Protein AF-A0A2I8VNL9-F1 (afdb_monomer)

Structure (mmCIF, N/CA/C/O backbone):
data_AF-A0A2I8VNL9-F1
#
_entry.id   AF-A0A2I8VNL9-F1
#
loop_
_atom_site.group_PDB
_atom_site.id
_atom_site.type_symbol
_atom_site.label_atom_id
_atom_site.label_alt_id
_atom_site.label_comp_id
_atom_site.label_asym_id
_atom_site.label_entity_id
_atom_site.label_seq_id
_atom_site.pdbx_PDB_ins_code
_atom_site.Cartn_x
_atom_site.Cartn_y
_atom_site.Cartn_z
_atom_site.occupancy
_atom_site.B_iso_or_equiv
_atom_site.auth_seq_id
_atom_site.auth_comp_id
_atom_site.auth_asym_id
_atom_site.auth_atom_id
_atom_site.pdbx_PDB_model_num
ATOM 1 N N . MET A 1 1 ? 17.663 -9.749 -27.732 1.00 43.34 1 MET A N 1
ATOM 2 C CA . MET A 1 1 ? 16.438 -9.692 -26.913 1.00 43.34 1 MET A CA 1
ATOM 3 C C . MET A 1 1 ? 16.800 -10.276 -25.565 1.00 43.34 1 MET A C 1
ATOM 5 O O . MET A 1 1 ? 16.852 -11.489 -25.443 1.00 43.34 1 MET A O 1
ATOM 9 N N . THR A 1 2 ? 17.212 -9.442 -24.614 1.00 48.03 2 THR A N 1
ATOM 10 C CA . THR A 1 2 ? 17.423 -9.891 -23.236 1.00 48.03 2 THR A CA 1
ATOM 11 C C . THR A 1 2 ? 16.057 -9.955 -22.576 1.00 48.03 2 THR A C 1
ATOM 13 O O . THR A 1 2 ? 15.463 -8.929 -22.261 1.00 48.03 2 THR A O 1
ATOM 16 N N . ASP A 1 3 ? 15.551 -11.178 -22.466 1.00 59.88 3 ASP A N 1
ATOM 17 C CA . ASP A 1 3 ? 14.489 -11.547 -21.543 1.00 59.88 3 ASP A CA 1
ATOM 18 C C . ASP A 1 3 ? 15.053 -11.393 -20.125 1.00 59.88 3 ASP A C 1
ATOM 20 O O . ASP A 1 3 ? 15.689 -12.293 -19.580 1.00 59.88 3 ASP A O 1
ATOM 24 N N . SER A 1 4 ? 14.947 -10.185 -19.577 1.00 63.16 4 SER A N 1
ATOM 25 C CA . SER A 1 4 ? 15.109 -9.983 -18.144 1.00 63.16 4 SER A CA 1
ATOM 26 C C . SER A 1 4 ? 13.771 -10.357 -17.529 1.00 63.16 4 SER A C 1
ATOM 28 O O . SER A 1 4 ? 12.872 -9.520 -17.459 1.00 63.16 4 SER A O 1
ATOM 30 N N . GLY A 1 5 ? 13.620 -11.629 -17.152 1.00 63.41 5 GLY A N 1
ATOM 31 C CA . GLY A 1 5 ? 12.515 -12.054 -16.297 1.00 63.41 5 GLY A CA 1
ATOM 32 C C . GLY A 1 5 ? 12.415 -11.159 -15.052 1.00 63.41 5 GLY A C 1
ATOM 33 O O . GLY A 1 5 ? 13.387 -10.463 -14.724 1.00 63.41 5 GLY A O 1
ATOM 34 N N . PRO A 1 6 ? 11.254 -11.138 -14.374 1.00 66.31 6 PRO A N 1
ATOM 35 C CA . PRO A 1 6 ? 11.064 -10.293 -13.202 1.00 66.31 6 PRO A CA 1
ATOM 36 C C . PRO A 1 6 ? 12.197 -10.549 -12.210 1.00 66.31 6 PRO A C 1
ATOM 38 O O . PRO A 1 6 ? 12.500 -11.692 -11.868 1.00 66.31 6 PRO A O 1
ATOM 41 N N . ASN A 1 7 ? 12.888 -9.482 -11.818 1.00 82.00 7 ASN A N 1
ATOM 42 C CA . ASN A 1 7 ? 13.931 -9.600 -10.811 1.00 82.00 7 ASN A CA 1
ATOM 43 C C . ASN A 1 7 ? 13.279 -9.723 -9.420 1.00 82.00 7 ASN A C 1
ATOM 45 O O . ASN A 1 7 ? 12.092 -9.450 -9.249 1.00 82.00 7 ASN A O 1
ATOM 49 N N . GLU A 1 8 ? 14.052 -10.098 -8.402 1.00 81.94 8 GLU A N 1
ATOM 50 C CA . GLU A 1 8 ? 13.529 -10.300 -7.042 1.00 81.94 8 GLU A CA 1
ATOM 51 C C . GLU A 1 8 ? 12.800 -9.057 -6.477 1.00 81.94 8 GLU A C 1
ATOM 53 O O . GLU A 1 8 ? 11.866 -9.172 -5.684 1.00 81.94 8 GLU A O 1
ATOM 58 N N . THR A 1 9 ? 13.195 -7.845 -6.876 1.00 82.00 9 THR A N 1
ATOM 59 C CA . THR A 1 9 ? 12.501 -6.601 -6.504 1.00 82.00 9 THR A CA 1
ATOM 60 C C . THR A 1 9 ? 11.132 -6.506 -7.173 1.00 82.00 9 THR A C 1
ATOM 62 O O . THR A 1 9 ? 10.156 -6.165 -6.503 1.00 82.00 9 THR A O 1
ATOM 65 N N . ASP A 1 10 ? 11.036 -6.865 -8.454 1.00 86.94 10 ASP A N 1
ATOM 66 C CA . ASP A 1 10 ? 9.770 -6.880 -9.194 1.00 86.94 10 ASP A CA 1
ATOM 67 C C . ASP A 1 10 ? 8.804 -7.908 -8.589 1.00 86.94 10 ASP A C 1
ATOM 69 O O . ASP A 1 10 ? 7.628 -7.611 -8.381 1.00 86.94 10 ASP A O 1
ATOM 73 N N . GLU A 1 11 ? 9.300 -9.093 -8.224 1.00 90.38 11 GLU A N 1
ATOM 74 C CA . GLU A 1 11 ? 8.496 -10.137 -7.578 1.00 90.38 11 GLU A CA 1
ATOM 75 C C . GLU A 1 11 ? 7.944 -9.688 -6.218 1.00 90.38 11 GLU A C 1
ATOM 77 O O . GLU A 1 11 ? 6.761 -9.890 -5.926 1.00 90.38 11 GLU A O 1
ATOM 82 N N . ARG A 1 12 ? 8.771 -9.030 -5.390 1.00 90.75 12 ARG A N 1
ATOM 83 C CA . ARG A 1 12 ? 8.326 -8.480 -4.099 1.00 90.75 12 ARG A CA 1
ATOM 84 C C . ARG A 1 12 ? 7.271 -7.395 -4.276 1.00 90.75 12 ARG A C 1
ATOM 86 O O . ARG A 1 12 ? 6.287 -7.397 -3.535 1.00 90.75 12 ARG A O 1
ATOM 93 N N . LEU A 1 13 ? 7.448 -6.502 -5.251 1.00 91.12 13 LEU A N 1
ATOM 94 C CA . LEU A 1 13 ? 6.478 -5.451 -5.551 1.00 91.12 13 LEU A CA 1
ATOM 95 C C . LEU A 1 13 ? 5.143 -6.047 -6.010 1.00 91.12 13 LEU A C 1
ATOM 97 O O . LEU A 1 13 ? 4.095 -5.676 -5.484 1.00 91.12 13 LEU A O 1
ATOM 101 N N . VAL A 1 14 ? 5.174 -7.005 -6.939 1.00 93.19 14 VAL A N 1
ATOM 102 C CA . VAL A 1 14 ? 3.972 -7.691 -7.437 1.00 93.19 14 VAL A CA 1
ATOM 103 C C . VAL A 1 14 ? 3.240 -8.404 -6.300 1.00 93.19 14 VAL A C 1
ATOM 105 O O . VAL A 1 14 ? 2.026 -8.244 -6.153 1.00 93.19 14 VAL A O 1
ATOM 108 N N . ALA A 1 15 ? 3.966 -9.142 -5.456 1.00 93.50 15 ALA A N 1
ATOM 109 C CA . ALA A 1 15 ? 3.383 -9.816 -4.303 1.00 93.50 15 ALA A CA 1
ATOM 110 C C . ALA A 1 15 ? 2.751 -8.812 -3.326 1.00 93.50 15 ALA A C 1
ATOM 112 O O . ALA A 1 15 ? 1.602 -8.985 -2.924 1.00 93.50 15 ALA A O 1
ATOM 113 N N . ALA A 1 16 ? 3.460 -7.733 -2.988 1.00 93.44 16 ALA A N 1
ATOM 114 C CA . ALA A 1 16 ? 2.963 -6.703 -2.082 1.00 93.44 16 ALA A CA 1
ATOM 115 C C . ALA A 1 16 ? 1.703 -6.002 -2.613 1.00 93.44 16 ALA A C 1
ATOM 117 O O . ALA A 1 16 ? 0.762 -5.780 -1.851 1.00 93.44 16 ALA A O 1
ATOM 118 N N . VAL A 1 17 ? 1.646 -5.699 -3.915 1.00 91.69 17 VAL A N 1
ATOM 119 C CA . VAL A 1 17 ? 0.456 -5.128 -4.567 1.00 91.69 17 VAL A CA 1
ATOM 120 C C . VAL A 1 17 ? -0.724 -6.097 -4.498 1.00 91.69 17 VAL A C 1
ATOM 122 O O . VAL A 1 17 ? -1.826 -5.680 -4.143 1.00 91.69 17 VAL A O 1
ATOM 125 N N . GLY A 1 18 ? -0.505 -7.385 -4.778 1.00 91.38 18 GLY A N 1
ATOM 126 C CA . GLY A 1 18 ? -1.548 -8.410 -4.685 1.00 91.38 18 GLY A CA 1
ATOM 127 C C . GLY A 1 18 ? -2.110 -8.542 -3.268 1.00 91.38 18 GLY A C 1
ATOM 128 O O . GLY A 1 18 ? -3.322 -8.483 -3.068 1.00 91.38 18 GLY A O 1
ATOM 129 N N . GLN A 1 19 ? -1.235 -8.628 -2.267 1.00 92.31 19 GLN A N 1
ATOM 130 C CA . GLN A 1 19 ? -1.630 -8.725 -0.859 1.00 92.31 19 GLN A CA 1
ATOM 131 C C . GLN A 1 19 ? -2.319 -7.451 -0.361 1.00 92.31 19 GLN A C 1
ATOM 133 O O . GLN A 1 19 ? -3.308 -7.524 0.374 1.00 92.31 19 GLN A O 1
ATOM 138 N N . TYR A 1 20 ? -1.851 -6.278 -0.808 1.00 89.50 20 TYR A N 1
ATOM 139 C CA . TYR A 1 20 ? -2.568 -5.032 -0.581 1.00 89.50 20 TYR A CA 1
ATOM 140 C C . TYR A 1 20 ? -3.964 -5.126 -1.171 1.00 89.50 20 TYR A C 1
ATOM 142 O O . TYR A 1 20 ? -4.897 -4.894 -0.419 1.00 89.50 20 TYR A O 1
ATOM 150 N N . ALA A 1 21 ? -4.129 -5.500 -2.445 1.00 88.25 21 ALA A N 1
ATOM 151 C CA . ALA A 1 21 ? -5.410 -5.559 -3.159 1.00 88.25 21 ALA A CA 1
ATOM 152 C C . ALA A 1 21 ? -6.400 -6.589 -2.582 1.00 88.25 21 ALA A C 1
ATOM 154 O O . ALA A 1 21 ? -7.608 -6.348 -2.601 1.00 88.25 21 ALA A O 1
ATOM 155 N N . LEU A 1 22 ? -5.902 -7.668 -1.974 1.00 90.00 22 LEU A N 1
ATOM 156 C CA . LEU A 1 22 ? -6.704 -8.651 -1.233 1.00 90.00 22 LEU A CA 1
ATOM 157 C C . LEU A 1 22 ? -7.088 -8.187 0.181 1.00 90.00 22 LEU A C 1
ATOM 159 O O . LEU A 1 22 ? -7.997 -8.743 0.787 1.00 90.00 22 LEU A O 1
ATOM 163 N N . GLY A 1 23 ? -6.430 -7.147 0.700 1.00 87.50 23 GLY A N 1
ATOM 164 C CA . GLY A 1 23 ? -6.691 -6.617 2.042 1.00 87.50 23 GLY A CA 1
ATOM 165 C C . GLY A 1 23 ? -5.920 -7.342 3.137 1.00 87.50 23 GLY A C 1
ATOM 166 O O . GLY A 1 23 ? -6.150 -7.087 4.313 1.00 87.50 23 GLY A O 1
ATOM 167 N N . GLU A 1 24 ? -4.984 -8.207 2.750 1.00 90.62 24 GLU A N 1
ATOM 168 C CA . GLU A 1 24 ? -4.092 -8.920 3.662 1.00 90.62 24 GLU A CA 1
ATOM 169 C C . GLU A 1 24 ? -3.063 -7.978 4.291 1.00 90.62 24 GLU A C 1
ATOM 171 O O . GLU A 1 24 ? -2.663 -8.174 5.437 1.00 90.62 24 GLU A O 1
ATOM 176 N N . LEU A 1 25 ? -2.649 -6.947 3.546 1.00 88.50 25 LEU A N 1
ATOM 177 C CA . LEU A 1 25 ? -1.727 -5.917 4.011 1.00 88.50 25 LEU A CA 1
ATOM 178 C C . LEU A 1 25 ? -2.358 -4.529 3.940 1.00 88.50 25 LEU A C 1
ATOM 180 O O . LEU A 1 25 ? -3.044 -4.160 2.981 1.00 88.50 25 LEU A O 1
ATOM 184 N N . THR A 1 26 ? -2.041 -3.713 4.941 1.00 88.75 26 THR A N 1
ATOM 185 C CA . THR A 1 26 ? -2.211 -2.262 4.850 1.00 88.75 26 THR A CA 1
ATOM 186 C C . THR A 1 26 ? -1.229 -1.671 3.831 1.00 88.75 26 THR A C 1
ATOM 188 O O . THR A 1 26 ? -0.222 -2.286 3.479 1.00 88.75 26 THR A O 1
ATOM 191 N N . LEU A 1 27 ? -1.478 -0.435 3.382 1.00 88.25 27 LEU A N 1
ATOM 192 C CA . LEU A 1 27 ? -0.5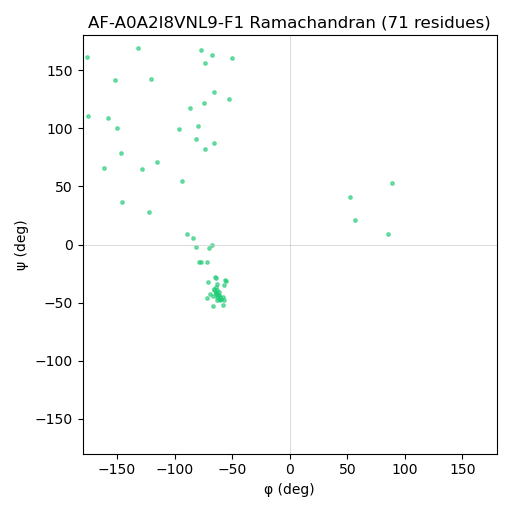77 0.268 2.454 1.00 88.25 27 LEU A CA 1
ATOM 193 C C . LEU A 1 27 ? 0.855 0.394 3.011 1.00 88.25 27 LEU A C 1
ATOM 195 O O . LEU A 1 27 ? 1.812 0.341 2.249 1.00 88.25 27 LEU A O 1
ATOM 199 N N . GLY A 1 28 ? 1.001 0.562 4.331 1.00 88.94 28 GLY A N 1
ATOM 200 C CA . GLY A 1 28 ? 2.306 0.633 4.996 1.00 88.94 28 GLY A CA 1
ATOM 201 C C . GLY A 1 28 ? 3.069 -0.686 4.925 1.00 88.94 28 GLY A C 1
ATOM 202 O O . GLY A 1 28 ? 4.185 -0.713 4.421 1.00 88.94 28 GLY A O 1
ATOM 203 N N . GLN A 1 29 ? 2.430 -1.780 5.338 1.00 91.06 29 GLN A N 1
ATOM 204 C CA . GLN A 1 29 ? 3.048 -3.111 5.341 1.00 91.06 29 GLN A CA 1
ATOM 205 C C . GLN A 1 29 ? 3.389 -3.599 3.927 1.00 91.06 29 GLN A C 1
ATOM 207 O O . GLN A 1 29 ? 4.412 -4.243 3.711 1.00 91.06 29 GLN A O 1
ATOM 212 N N . ALA A 1 30 ? 2.540 -3.287 2.946 1.00 93.12 30 ALA A N 1
ATOM 213 C CA . ALA A 1 30 ? 2.831 -3.595 1.553 1.00 93.12 30 ALA A CA 1
ATOM 214 C C . ALA A 1 30 ? 4.045 -2.797 1.042 1.00 93.12 30 ALA A C 1
ATOM 216 O O . ALA A 1 30 ? 4.882 -3.352 0.336 1.00 93.12 30 ALA A O 1
ATOM 217 N N . ALA A 1 31 ? 4.182 -1.525 1.430 1.00 91.19 31 ALA A N 1
ATOM 218 C CA . ALA A 1 31 ? 5.317 -0.695 1.026 1.00 91.19 31 ALA A CA 1
ATOM 219 C C . ALA A 1 31 ? 6.632 -1.198 1.642 1.00 91.19 31 ALA A C 1
ATOM 221 O O . ALA A 1 31 ? 7.620 -1.370 0.931 1.00 91.19 31 ALA A O 1
ATOM 222 N N . GLU A 1 32 ? 6.613 -1.542 2.933 1.00 92.62 32 GLU A N 1
ATOM 223 C CA . GLU A 1 32 ? 7.748 -2.162 3.625 1.00 92.62 32 GLU A CA 1
ATOM 224 C C . GLU A 1 32 ? 8.181 -3.466 2.936 1.00 92.62 32 GLU A C 1
ATOM 226 O O . GLU A 1 32 ? 9.354 -3.648 2.613 1.00 92.62 32 GLU A O 1
ATOM 231 N N . ARG A 1 33 ? 7.225 -4.350 2.616 1.00 92.00 33 ARG A N 1
ATOM 232 C CA . ARG A 1 33 ? 7.491 -5.623 1.927 1.00 92.00 33 ARG A CA 1
ATOM 233 C C . ARG A 1 33 ? 8.057 -5.440 0.517 1.00 92.00 33 ARG A C 1
ATOM 235 O O . ARG A 1 33 ? 8.868 -6.254 0.075 1.00 92.00 33 ARG A O 1
ATOM 242 N N . ALA A 1 34 ? 7.633 -4.389 -0.177 1.00 92.25 34 ALA A N 1
ATOM 243 C CA . ALA A 1 34 ? 8.152 -4.003 -1.486 1.00 92.25 34 ALA A CA 1
ATOM 244 C C . ALA A 1 34 ? 9.475 -3.215 -1.406 1.00 92.25 34 ALA A C 1
ATOM 246 O O . ALA A 1 34 ? 10.032 -2.876 -2.448 1.00 92.25 34 ALA A O 1
ATOM 247 N N . ASN A 1 35 ? 9.982 -2.932 -0.199 1.00 93.38 35 ASN A N 1
ATOM 248 C CA . ASN A 1 35 ? 11.151 -2.088 0.044 1.00 93.38 35 ASN A CA 1
ATOM 249 C C . ASN A 1 35 ? 11.045 -0.714 -0.650 1.00 93.38 35 ASN A C 1
ATOM 251 O O . ASN A 1 35 ? 12.009 -0.217 -1.233 1.00 93.38 35 ASN A O 1
ATOM 255 N N . CYS A 1 36 ? 9.854 -0.114 -0.610 1.00 91.25 36 CYS A N 1
ATOM 256 C CA . CYS A 1 36 ? 9.588 1.215 -1.146 1.00 91.25 36 CYS A CA 1
ATOM 257 C C . CYS A 1 36 ? 8.817 2.072 -0.140 1.00 91.25 36 CYS A C 1
ATOM 259 O O . CYS A 1 36 ? 8.322 1.609 0.889 1.00 91.25 36 CYS A O 1
ATOM 261 N N . SER A 1 37 ? 8.719 3.365 -0.418 1.00 91.69 37 SER A N 1
ATOM 262 C CA . SER A 1 37 ? 7.916 4.264 0.394 1.00 91.69 37 SER A CA 1
ATOM 263 C C . SER A 1 37 ? 6.420 4.052 0.156 1.00 91.69 37 SER A C 1
ATOM 265 O O . SER A 1 37 ? 5.95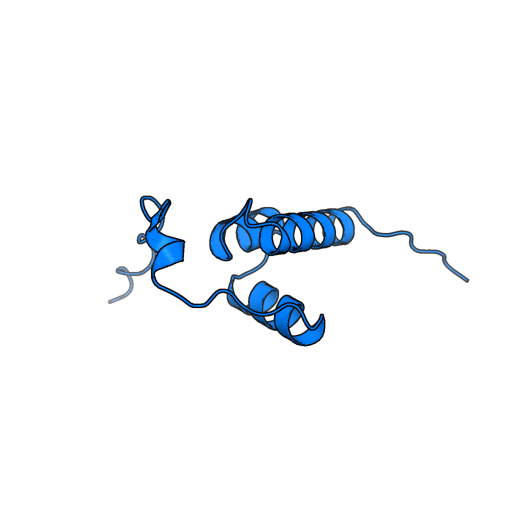9 3.661 -0.919 1.00 91.69 37 SER A O 1
ATOM 267 N N . ARG A 1 38 ? 5.616 4.426 1.155 1.00 88.38 38 ARG A N 1
ATOM 268 C CA . ARG A 1 38 ? 4.149 4.454 1.033 1.00 88.38 38 ARG A CA 1
ATOM 269 C C . ARG A 1 38 ? 3.659 5.309 -0.137 1.00 88.38 38 ARG A C 1
ATOM 271 O O . ARG A 1 38 ? 2.605 5.013 -0.693 1.00 88.38 38 ARG A O 1
ATOM 278 N N . PHE A 1 39 ? 4.390 6.369 -0.483 1.00 89.69 39 PHE A N 1
ATOM 279 C CA . PHE A 1 39 ? 4.052 7.244 -1.603 1.00 89.69 39 PHE A CA 1
ATOM 280 C C . PHE A 1 39 ? 4.309 6.552 -2.943 1.00 89.69 39 PHE A C 1
ATOM 282 O O . PHE A 1 39 ? 3.420 6.544 -3.789 1.00 89.69 39 PHE A O 1
ATOM 289 N N . GLU A 1 40 ? 5.465 5.904 -3.107 1.00 90.50 40 GLU A N 1
ATOM 290 C CA . GLU A 1 40 ? 5.805 5.143 -4.318 1.00 90.50 40 GLU A CA 1
ATOM 291 C C . GLU A 1 40 ? 4.830 3.988 -4.553 1.00 90.50 40 GLU A C 1
ATOM 293 O O . GLU A 1 40 ? 4.334 3.810 -5.669 1.00 90.50 40 GLU A O 1
ATOM 298 N N . LEU A 1 41 ? 4.472 3.246 -3.499 1.00 91.94 41 LEU A N 1
ATOM 299 C CA . LEU A 1 41 ? 3.460 2.201 -3.624 1.00 91.94 41 LEU A CA 1
ATOM 300 C C . LEU A 1 41 ? 2.087 2.786 -3.985 1.00 91.94 41 LEU A C 1
ATOM 302 O O . LEU A 1 41 ? 1.398 2.243 -4.844 1.00 91.94 41 LEU A O 1
ATOM 306 N N . ALA A 1 42 ? 1.688 3.910 -3.382 1.00 88.81 42 ALA A N 1
ATOM 307 C CA . ALA A 1 42 ? 0.416 4.553 -3.705 1.00 88.81 42 ALA A CA 1
ATOM 308 C C . ALA A 1 42 ? 0.354 5.047 -5.159 1.00 88.81 42 ALA A C 1
ATOM 310 O O . ALA A 1 42 ? -0.690 4.921 -5.794 1.00 88.81 42 ALA A O 1
ATOM 311 N N . GLU A 1 43 ? 1.446 5.603 -5.696 1.00 90.38 43 GLU A N 1
ATOM 312 C CA . GLU A 1 43 ? 1.536 5.940 -7.125 1.00 90.38 43 GLU A CA 1
ATOM 313 C C . GLU A 1 43 ? 1.467 4.694 -8.012 1.00 90.38 43 GLU A C 1
ATOM 315 O O . GLU A 1 43 ? 0.744 4.690 -9.006 1.00 90.38 43 GLU A O 1
ATOM 320 N N . THR A 1 44 ? 2.136 3.609 -7.619 1.00 89.88 44 THR A N 1
ATOM 321 C CA . THR A 1 44 ? 2.093 2.336 -8.355 1.00 89.88 44 THR A CA 1
ATOM 322 C C . THR A 1 44 ? 0.669 1.780 -8.426 1.00 89.88 44 THR A C 1
ATOM 324 O O . THR A 1 44 ? 0.200 1.393 -9.496 1.00 89.88 44 THR A O 1
ATOM 327 N N . LEU A 1 45 ? -0.057 1.788 -7.307 1.00 89.38 45 LEU A N 1
ATOM 328 C CA . LEU A 1 45 ? -1.448 1.335 -7.240 1.00 89.38 45 LEU A CA 1
ATOM 329 C C . LEU A 1 45 ? -2.366 2.209 -8.107 1.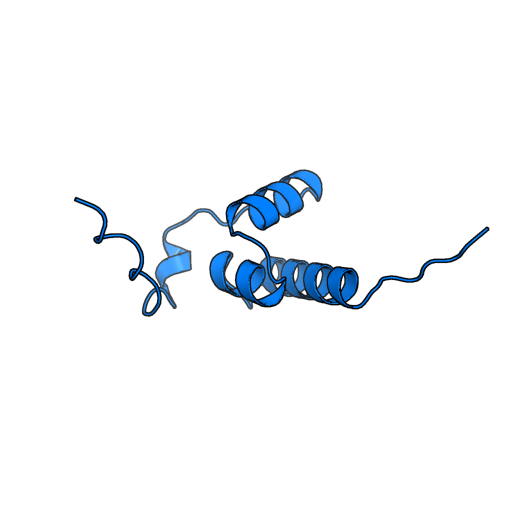00 89.38 45 LEU A C 1
ATOM 331 O O . LEU A 1 45 ? -3.152 1.671 -8.888 1.00 89.38 45 LEU A O 1
ATOM 335 N N . ARG A 1 46 ? -2.196 3.541 -8.052 1.00 86.31 46 ARG A N 1
ATOM 336 C CA . ARG A 1 46 ? -2.912 4.489 -8.924 1.00 86.31 46 ARG A CA 1
ATOM 337 C C . ARG A 1 46 ? -2.660 4.212 -10.405 1.00 86.31 46 ARG A C 1
ATOM 339 O O . ARG A 1 46 ? -3.609 4.181 -11.183 1.00 86.31 46 ARG A O 1
ATOM 346 N N . ALA A 1 47 ? -1.406 3.979 -10.789 1.00 87.06 47 ALA A N 1
ATOM 347 C CA . ALA A 1 47 ? -1.036 3.641 -12.162 1.00 87.06 47 ALA A CA 1
ATOM 348 C C . ALA A 1 47 ? -1.613 2.284 -12.613 1.00 87.06 47 ALA A C 1
ATOM 350 O O . ALA A 1 47 ? -1.899 2.094 -13.793 1.00 87.06 47 ALA A O 1
ATOM 351 N N . SER A 1 48 ? -1.833 1.362 -11.673 1.00 79.75 48 SER A N 1
ATOM 352 C CA . SER A 1 48 ? -2.321 -0.001 -11.927 1.00 79.75 48 SER A CA 1
ATOM 353 C C . SER A 1 48 ? -3.850 -0.127 -11.912 1.00 79.75 48 SER A C 1
ATOM 355 O O . SER A 1 48 ? -4.371 -1.238 -11.938 1.00 79.75 48 SER A O 1
ATOM 357 N N . SER A 1 49 ? -4.588 0.990 -11.857 1.00 79.56 49 SER A N 1
ATOM 358 C CA . SER A 1 49 ? -6.052 1.017 -11.661 1.00 79.56 49 SER A CA 1
ATOM 359 C C . SER A 1 49 ? -6.530 0.307 -10.383 1.00 79.56 49 SER A C 1
ATOM 361 O O . SER A 1 49 ? -7.695 -0.073 -10.282 1.00 79.56 49 SER A O 1
ATOM 363 N N . VAL A 1 50 ? -5.646 0.124 -9.397 1.00 75.62 50 VAL A N 1
ATOM 364 C CA . VAL A 1 50 ? -6.010 -0.427 -8.089 1.00 75.62 50 VAL A CA 1
ATOM 365 C C . VAL A 1 50 ? -6.486 0.721 -7.207 1.00 75.62 50 VAL A C 1
ATOM 367 O O . VAL A 1 50 ? -5.729 1.648 -6.909 1.00 75.62 50 VAL A O 1
ATOM 370 N N . GLU A 1 51 ? -7.748 0.668 -6.782 1.00 77.00 51 GLU A N 1
ATOM 371 C CA . GLU A 1 51 ? -8.321 1.69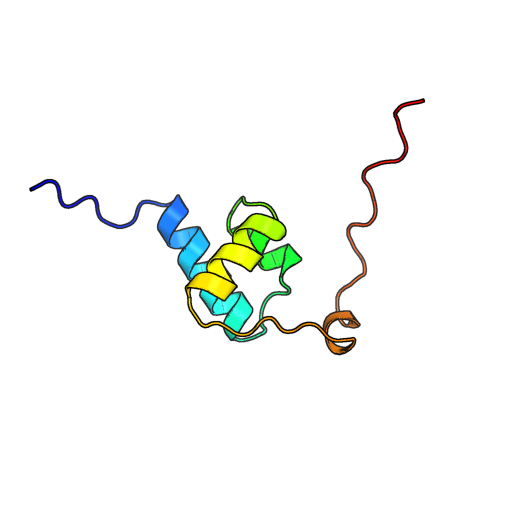6 -5.914 1.00 77.00 51 GLU A CA 1
ATOM 372 C C . GLU A 1 51 ? -7.642 1.709 -4.541 1.00 77.00 51 GLU A C 1
ATOM 374 O O . GLU A 1 51 ? -7.482 0.682 -3.873 1.00 77.00 51 GLU A O 1
ATOM 379 N N . LEU A 1 52 ? -7.256 2.906 -4.095 1.00 74.19 52 LEU A N 1
ATOM 380 C CA . LEU A 1 52 ? -6.708 3.087 -2.760 1.00 74.19 52 LEU A CA 1
ATOM 381 C C . LEU A 1 52 ? -7.831 2.996 -1.729 1.00 74.19 52 LEU A C 1
ATOM 383 O O . LEU A 1 52 ? -8.750 3.815 -1.714 1.00 74.19 52 LEU A O 1
ATOM 387 N N . ARG A 1 53 ? -7.702 2.054 -0.794 1.00 71.19 53 ARG A N 1
ATOM 388 C CA . ARG A 1 53 ? -8.550 1.984 0.400 1.00 71.19 53 ARG A CA 1
ATOM 389 C C . ARG A 1 53 ? 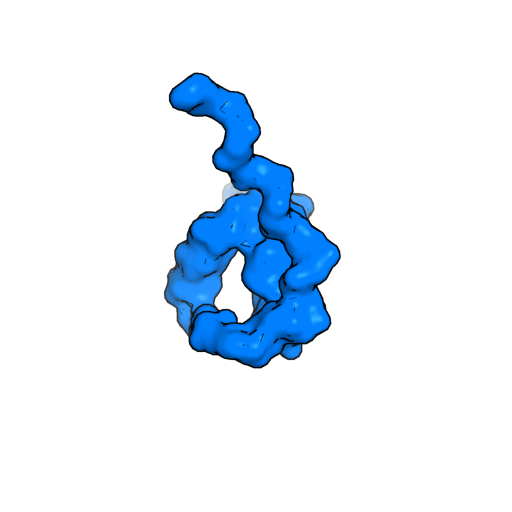-8.156 3.078 1.384 1.00 71.19 53 ARG A C 1
ATOM 391 O O . ARG A 1 53 ? -7.370 2.859 2.305 1.00 71.19 53 ARG A O 1
ATOM 398 N N . LEU A 1 54 ? -8.669 4.279 1.156 1.00 62.03 54 LEU A N 1
ATOM 399 C CA . LEU A 1 54 ? -8.520 5.416 2.057 1.00 62.03 54 LEU A CA 1
ATOM 400 C C . LEU A 1 54 ? -9.775 5.488 2.946 1.00 62.03 54 LEU A C 1
ATOM 402 O O . LEU A 1 54 ? -10.817 5.956 2.503 1.00 62.03 54 LEU A O 1
ATOM 406 N N . GLY A 1 55 ? -9.704 4.989 4.187 1.00 55.53 55 GLY A N 1
ATOM 407 C CA . GLY A 1 55 ? -10.840 5.002 5.124 1.00 55.53 55 GLY A CA 1
ATOM 408 C C . GLY A 1 55 ? -10.514 4.462 6.525 1.00 55.53 55 GLY A C 1
ATOM 409 O O . GLY A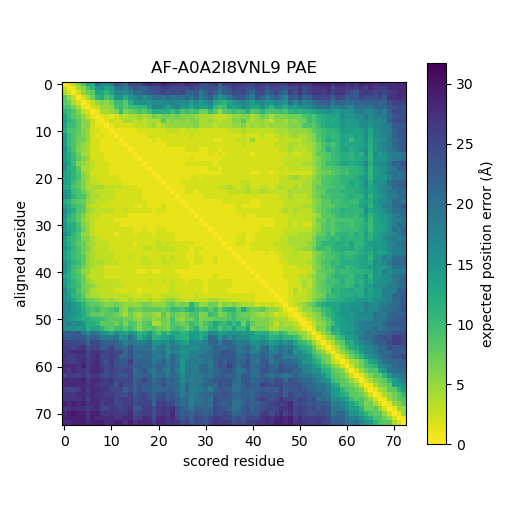 1 55 ? -9.527 3.748 6.701 1.00 55.53 55 GLY A O 1
ATOM 410 N N . SER A 1 56 ? -11.349 4.792 7.526 1.00 46.91 56 SER A N 1
ATOM 411 C CA . SER A 1 56 ? -11.143 4.455 8.955 1.00 46.91 56 SER A CA 1
ATOM 412 C C . SER A 1 56 ? -11.230 2.960 9.293 1.00 46.91 56 SER A C 1
ATOM 414 O O . SER A 1 56 ? -11.037 2.576 10.444 1.00 46.91 56 SER A O 1
ATOM 416 N N . GLU A 1 57 ? -11.482 2.102 8.310 1.00 47.72 57 GLU A N 1
ATOM 417 C CA . GLU A 1 57 ? -11.390 0.641 8.427 1.00 47.72 57 GLU A CA 1
ATOM 418 C C . GLU A 1 57 ? -9.924 0.156 8.392 1.00 47.72 57 GLU A C 1
ATOM 420 O O . GLU A 1 57 ? -9.616 -0.944 8.837 1.00 47.72 57 GLU A O 1
ATOM 425 N N . ALA A 1 58 ? -8.975 1.002 7.962 1.00 51.38 58 ALA A N 1
ATOM 426 C CA . ALA A 1 58 ? -7.536 0.711 8.029 1.00 51.38 58 ALA A CA 1
ATOM 427 C C . ALA A 1 58 ? -6.971 0.711 9.470 1.00 51.38 58 ALA A C 1
ATOM 429 O O . ALA A 1 58 ? -5.794 0.423 9.689 1.00 51.38 58 ALA A O 1
ATOM 430 N N . THR A 1 59 ? -7.802 1.033 10.465 1.00 47.16 59 THR A N 1
ATOM 431 C CA . THR A 1 59 ? -7.414 1.221 11.873 1.00 47.16 59 THR A CA 1
ATOM 432 C C . THR A 1 59 ? -7.351 -0.089 12.673 1.00 47.16 59 THR A C 1
ATOM 434 O O . THR A 1 59 ? -7.105 -0.063 13.875 1.00 47.16 59 THR A O 1
ATOM 437 N N . GLY A 1 60 ? -7.534 -1.250 12.035 1.00 45.34 60 GLY A N 1
ATOM 438 C CA . GLY A 1 60 ? -7.417 -2.556 12.698 1.00 45.34 60 GLY A CA 1
ATOM 439 C C . GLY A 1 60 ? -5.981 -2.961 13.064 1.00 45.34 60 GLY A C 1
ATOM 440 O O . GLY A 1 60 ? -5.783 -3.873 13.864 1.00 45.34 60 GLY A O 1
ATOM 441 N N . THR A 1 61 ? -4.957 -2.300 12.510 1.00 47.06 61 THR A N 1
ATOM 442 C CA . THR A 1 61 ? -3.543 -2.650 12.769 1.00 47.06 61 THR A CA 1
ATOM 443 C C . THR A 1 61 ? -2.635 -1.416 12.774 1.00 47.06 61 THR A C 1
ATOM 445 O O . THR A 1 61 ? -1.496 -1.453 12.332 1.00 47.06 61 THR A O 1
ATOM 448 N N . ALA A 1 62 ? -3.120 -0.288 13.296 1.00 48.22 62 ALA A N 1
ATOM 449 C CA . ALA A 1 62 ? -2.316 0.921 13.496 1.00 48.22 62 ALA A CA 1
ATOM 450 C C . ALA A 1 62 ? -1.720 0.963 14.918 1.00 48.22 62 ALA A C 1
ATOM 452 O O . ALA A 1 62 ? -1.950 1.909 15.669 1.00 48.22 62 ALA A O 1
ATOM 453 N N . ARG A 1 63 ? -0.998 -0.091 15.333 1.00 43.94 63 ARG A N 1
ATOM 454 C CA . ARG A 1 63 ? -0.298 -0.124 16.638 1.00 43.94 63 ARG A CA 1
ATOM 455 C C . ARG A 1 63 ? 1.211 -0.357 16.535 1.00 43.94 63 ARG A C 1
ATOM 457 O O . ARG A 1 63 ? 1.831 -0.848 17.471 1.00 43.94 63 ARG A O 1
ATOM 464 N N . GLY A 1 64 ? 1.793 0.064 15.424 1.00 56.22 64 GLY A N 1
ATOM 465 C CA . GLY A 1 64 ? 3.226 0.242 15.251 1.00 56.22 64 GLY A CA 1
ATOM 466 C C . GLY A 1 64 ? 3.443 1.334 14.213 1.00 56.22 64 GLY A C 1
ATOM 467 O O . GLY A 1 64 ? 2.686 1.404 13.253 1.00 56.22 64 GLY A O 1
ATOM 468 N N . GLU A 1 65 ? 4.457 2.168 14.430 1.00 48.59 65 GLU A N 1
ATOM 469 C CA . GLU A 1 65 ? 5.022 3.107 13.444 1.00 48.59 65 GLU A CA 1
ATOM 470 C C . GLU A 1 65 ? 4.395 4.506 13.355 1.00 48.59 65 GLU A C 1
ATOM 472 O O . GLU A 1 65 ? 4.088 5.038 12.290 1.00 48.59 65 GLU A O 1
ATOM 477 N N . LEU A 1 66 ? 4.322 5.169 14.5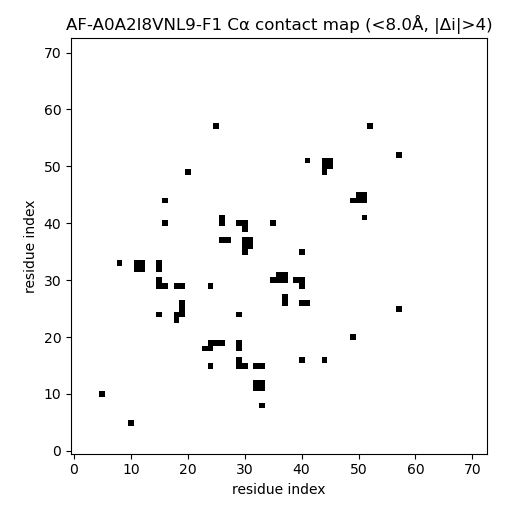10 1.00 54.12 66 LEU A N 1
ATOM 478 C CA . LEU A 1 66 ? 4.585 6.609 14.589 1.00 54.12 66 LEU A CA 1
ATOM 479 C C . LEU A 1 66 ? 5.838 6.831 15.441 1.00 54.12 66 LEU A C 1
ATOM 481 O O . LEU A 1 66 ? 5.745 7.295 16.573 1.00 54.12 66 LEU A O 1
ATOM 485 N N . ASP A 1 67 ? 7.006 6.477 14.912 1.00 58.31 67 ASP A N 1
ATOM 486 C CA . ASP A 1 67 ? 8.275 6.940 15.476 1.00 58.31 67 ASP A CA 1
ATOM 487 C C . ASP A 1 67 ? 9.318 7.130 14.375 1.00 58.31 67 ASP A C 1
ATOM 489 O O . ASP A 1 67 ? 10.099 6.227 14.144 1.00 58.31 67 ASP A O 1
ATOM 493 N N . VAL A 1 68 ? 9.232 8.251 13.643 1.00 52.31 68 VAL A N 1
ATOM 494 C CA . VAL A 1 68 ? 10.316 9.115 13.106 1.00 52.31 68 VAL A CA 1
ATOM 495 C C . VAL A 1 68 ? 9.558 10.300 12.459 1.00 52.31 68 VAL A C 1
ATOM 497 O O . VAL A 1 68 ? 8.797 10.104 11.523 1.00 52.31 68 VAL A O 1
ATOM 500 N N . ALA A 1 69 ? 9.563 11.547 12.929 1.00 48.50 69 ALA A N 1
ATOM 501 C CA . ALA A 1 69 ? 10.712 12.400 13.159 1.00 48.50 69 ALA A CA 1
ATOM 502 C C . ALA A 1 69 ? 10.374 13.496 14.189 1.00 48.50 69 ALA A C 1
ATOM 504 O O . ALA A 1 69 ? 9.682 14.469 13.889 1.00 48.50 69 ALA A O 1
ATOM 505 N N . ARG A 1 70 ? 10.933 13.387 15.397 1.00 50.41 70 ARG A N 1
ATOM 506 C CA . ARG A 1 70 ? 11.120 14.532 16.299 1.00 50.41 70 ARG A CA 1
ATOM 507 C C . ARG A 1 70 ? 12.566 14.574 16.767 1.00 50.41 70 ARG A C 1
ATOM 509 O O . ARG A 1 70 ? 12.842 14.385 17.943 1.00 50.41 70 ARG A O 1
ATOM 516 N N . ALA A 1 71 ? 13.492 14.799 15.840 1.00 48.84 71 ALA A N 1
ATOM 517 C CA . ALA A 1 71 ? 14.871 15.110 16.197 1.00 48.84 71 ALA A CA 1
ATOM 518 C C . ALA A 1 71 ? 15.645 15.768 15.047 1.00 48.84 71 ALA A C 1
ATOM 520 O O . ALA A 1 71 ? 16.608 15.181 14.585 1.00 48.84 71 ALA A O 1
ATOM 521 N N . VAL A 1 72 ? 15.282 16.988 14.625 1.00 48.91 72 VAL A N 1
ATOM 522 C CA . VAL A 1 72 ? 16.289 18.017 14.289 1.00 48.91 72 VAL A CA 1
ATOM 523 C C . VAL A 1 72 ? 15.707 19.417 14.561 1.00 48.91 72 VAL A C 1
ATOM 525 O O . VAL A 1 72 ? 14.967 19.949 13.745 1.00 48.91 72 VAL A O 1
ATOM 528 N N . ARG A 1 73 ? 16.108 19.949 15.723 1.00 41.44 73 ARG A N 1
ATOM 529 C CA . ARG A 1 73 ? 16.237 21.35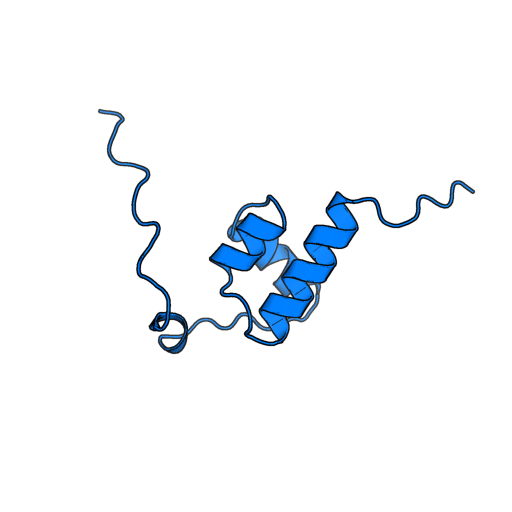3 16.167 1.00 41.44 73 ARG A CA 1
ATOM 530 C C . ARG A 1 73 ? 15.011 22.263 16.287 1.00 41.44 73 ARG A C 1
ATOM 532 O O . ARG A 1 73 ? 14.476 22.724 15.263 1.00 41.44 73 ARG A O 1
#

Radius of gyration: 14.59 Å; Cα contacts (8 Å, |Δi|>4): 44; chains: 1; bounding box: 29×33×44 Å

Foldseek 3Di:
DDPPDQDPLSVQLVVLLVCVLVVVDDLCVSCVSSVHDSVVNVVVCVVVVNDHPDDPVSVPPPPDDPDDDDDDD

Mean predicted aligned error: 11.02 Å

Organism: NCBI:txid755307

InterPro domains:
  IPR055741 Protein of unknown function DUF7317 [PF24001] (11-53)

Nearest PDB structures (foldseek):
  2m8g-assembly1_X  TM=5.935E-01  e=1.304E+00  Aquifex aeolicus VF5
  3e7l-assembly2_D  TM=5.753E-01  e=1.907E+00  Aquifex aeolicus
  5nr6-assembly1_A  TM=4.328E-01  e=8.913E-01  Dictyostelium discoideum
  1trr-assembly1_A  TM=6.247E-01  e=5.259E+00  Escherichia coli

Solvent-accessible surface area (backbone atoms only — not comparable to full-atom values): 4722 Å² total; per-residue (Å²): 133,85,83,76,66,81,47,76,64,53,50,32,36,52,52,22,52,51,36,32,76,73,64,80,29,53,68,60,59,20,10,57,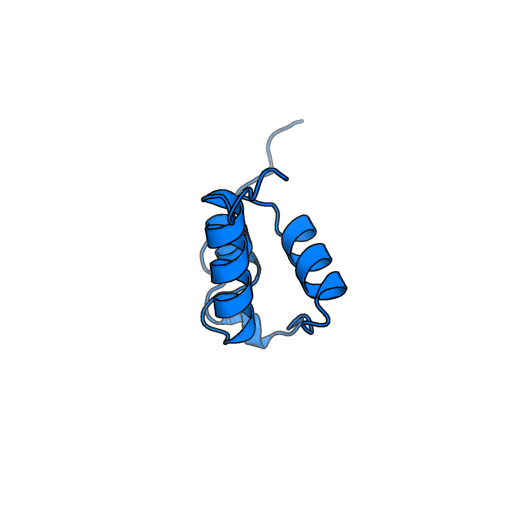63,36,73,46,49,54,65,60,46,51,52,50,33,57,76,67,75,45,81,80,89,81,58,86,80,68,61,85,73,74,86,73,85,91,81,85,86,92,82,84,135

Sequence (73 aa):
MTDSGPNETDERLVAAVGQYALGELTLGQAAERANCSRFELAETLRASSVELRLGSEATGTARGELDVARAVR

Secondary structure (DSSP, 8-state):
----PPPHHHHHHHHHHHHHHHTSS-HHHHHHHTTS-HHHHHHHHHHTTPPP--SGGGGGG-SS---S-----

pLDDT: mean 75.15, std 18.33, range [41.44, 93.5]